Protein AF-A0A954G1H7-F1 (afdb_monomer_lite)

Structure (mmCIF, N/CA/C/O backbone):
data_AF-A0A954G1H7-F1
#
_entry.id   AF-A0A954G1H7-F1
#
loop_
_atom_site.group_PDB
_atom_site.id
_atom_site.type_symbol
_atom_site.label_atom_id
_atom_site.label_alt_id
_atom_site.label_comp_id
_atom_site.label_asym_id
_atom_site.label_entity_id
_atom_site.label_seq_id
_atom_site.pdbx_PDB_ins_code
_atom_site.Cartn_x
_atom_site.Cartn_y
_atom_site.Cartn_z
_atom_site.occupancy
_atom_site.B_iso_or_equiv
_atom_site.auth_seq_id
_atom_site.auth_comp_id
_atom_site.auth_asym_id
_atom_site.auth_atom_id
_atom_site.pdbx_PDB_model_num
ATOM 1 N N . MET A 1 1 ? 29.321 -42.472 20.882 1.00 45.44 1 MET A N 1
ATOM 2 C CA . MET A 1 1 ? 28.639 -41.160 20.787 1.00 45.44 1 MET A CA 1
ATOM 3 C C . MET A 1 1 ? 27.755 -41.195 19.546 1.00 45.44 1 MET A C 1
ATOM 5 O O . MET A 1 1 ? 28.251 -41.516 18.476 1.00 45.44 1 MET A O 1
ATOM 9 N N . ARG A 1 2 ? 26.434 -41.066 19.713 1.00 46.72 2 ARG A N 1
ATOM 10 C CA . ARG A 1 2 ? 25.416 -41.474 18.727 1.00 46.72 2 ARG A CA 1
ATOM 11 C C . ARG A 1 2 ? 25.055 -40.285 17.826 1.00 46.72 2 ARG A C 1
ATOM 13 O O . ARG A 1 2 ? 24.491 -39.313 18.312 1.00 46.72 2 ARG A O 1
ATOM 20 N N . HIS A 1 3 ? 25.387 -40.363 16.536 1.00 57.53 3 HIS A N 1
ATOM 21 C CA . HIS A 1 3 ? 24.901 -39.425 15.519 1.00 57.53 3 HIS A CA 1
ATOM 22 C C . HIS A 1 3 ? 23.402 -39.649 15.283 1.00 57.53 3 HIS A C 1
ATOM 24 O O . HIS A 1 3 ? 22.973 -40.776 15.035 1.00 57.53 3 HIS A O 1
ATOM 30 N N . GLY A 1 4 ? 22.612 -38.576 15.366 1.00 51.19 4 GLY A N 1
ATOM 31 C CA . GLY A 1 4 ? 21.165 -38.601 15.182 1.00 51.19 4 GLY A CA 1
ATOM 32 C C . GLY A 1 4 ? 20.658 -37.362 14.445 1.00 51.19 4 GLY A C 1
ATOM 33 O O . GLY A 1 4 ? 20.778 -36.249 14.941 1.00 51.19 4 GLY A O 1
ATOM 34 N N . THR A 1 5 ? 20.059 -37.628 13.283 1.00 56.62 5 THR A N 1
ATOM 35 C CA . THR A 1 5 ? 19.029 -36.858 12.561 1.00 56.62 5 THR A CA 1
ATOM 36 C C . THR A 1 5 ? 19.407 -35.540 11.877 1.00 56.62 5 THR A C 1
ATOM 38 O O . THR A 1 5 ? 19.490 -34.473 12.477 1.00 56.62 5 THR A O 1
ATOM 41 N N . ALA A 1 6 ? 19.478 -35.635 10.546 1.00 52.81 6 ALA A N 1
ATOM 42 C CA . ALA A 1 6 ? 19.107 -34.586 9.608 1.00 52.81 6 ALA A CA 1
ATOM 43 C C . ALA A 1 6 ? 17.737 -33.967 9.953 1.00 52.81 6 ALA A C 1
ATOM 45 O O . ALA A 1 6 ? 16.858 -34.682 10.432 1.00 52.81 6 ALA A O 1
ATOM 46 N N . ASN A 1 7 ? 17.537 -32.681 9.628 1.00 47.38 7 ASN A N 1
ATOM 47 C CA . ASN A 1 7 ? 16.524 -32.209 8.666 1.00 47.38 7 ASN A CA 1
ATOM 48 C C . ASN A 1 7 ? 16.097 -30.742 8.922 1.00 47.38 7 ASN A C 1
ATOM 50 O O . ASN A 1 7 ? 15.598 -30.390 9.986 1.00 47.38 7 ASN A O 1
ATOM 54 N N . ARG A 1 8 ? 16.217 -29.921 7.869 1.00 52.81 8 ARG A N 1
ATOM 55 C CA . ARG A 1 8 ? 15.351 -28.772 7.538 1.00 52.81 8 ARG A CA 1
ATOM 56 C C . ARG A 1 8 ? 15.115 -27.696 8.614 1.00 52.81 8 ARG A C 1
ATOM 58 O O . ARG A 1 8 ? 14.018 -27.533 9.134 1.00 52.81 8 ARG A O 1
ATOM 65 N N . ARG A 1 9 ? 16.085 -26.791 8.766 1.00 51.62 9 ARG A N 1
ATOM 66 C CA . ARG A 1 9 ? 15.788 -25.355 8.967 1.00 51.62 9 ARG A CA 1
ATOM 67 C C . ARG A 1 9 ? 16.583 -24.511 7.981 1.00 51.62 9 ARG A C 1
ATOM 69 O O . ARG A 1 9 ? 17.342 -23.621 8.343 1.00 51.62 9 ARG A O 1
ATOM 76 N N . GLN A 1 10 ? 16.369 -24.804 6.703 1.00 47.81 10 GLN A N 1
ATOM 77 C CA . GLN A 1 10 ? 16.651 -23.878 5.619 1.00 47.81 10 GLN A CA 1
ATOM 78 C C . GLN A 1 10 ? 15.600 -22.766 5.735 1.00 47.81 10 GLN A C 1
ATOM 80 O O . GLN A 1 10 ? 14.536 -22.817 5.124 1.00 47.81 10 GLN A O 1
ATOM 85 N N . ARG A 1 11 ? 15.848 -21.807 6.641 1.00 52.34 11 ARG A N 1
ATOM 86 C CA . ARG A 1 11 ? 15.132 -20.532 6.637 1.00 52.34 11 ARG A CA 1
ATOM 87 C C . ARG A 1 11 ? 15.344 -19.969 5.247 1.00 52.34 11 ARG A C 1
ATOM 89 O O . ARG A 1 11 ? 16.472 -19.666 4.870 1.00 52.34 11 ARG A O 1
ATOM 96 N N . ASN A 1 12 ? 14.244 -19.908 4.516 1.00 46.88 12 ASN A N 1
ATOM 97 C CA . ASN A 1 12 ? 14.074 -19.289 3.223 1.00 46.88 12 ASN A CA 1
ATOM 98 C C . ASN A 1 12 ? 14.471 -17.803 3.315 1.00 46.88 12 ASN A C 1
ATOM 100 O O . ASN A 1 12 ? 13.634 -16.913 3.385 1.00 46.88 12 ASN A O 1
ATOM 104 N N . ARG A 1 13 ? 15.775 -17.532 3.403 1.00 48.41 13 ARG A N 1
ATOM 105 C CA . ARG A 1 13 ? 16.374 -16.275 2.981 1.00 48.41 13 ARG A CA 1
ATOM 106 C C . ARG A 1 13 ? 16.530 -16.446 1.486 1.00 48.41 13 ARG A C 1
ATOM 108 O O . ARG A 1 13 ? 17.516 -17.025 1.038 1.00 48.41 13 ARG A O 1
ATOM 115 N N . SER A 1 14 ? 15.488 -16.055 0.759 1.00 45.12 14 SER A N 1
ATOM 116 C CA . SER A 1 14 ? 15.481 -15.987 -0.696 1.00 45.12 14 SER A CA 1
ATOM 117 C C . SER A 1 14 ? 16.662 -15.124 -1.142 1.00 45.12 14 SER A C 1
ATOM 119 O O . SER A 1 14 ? 16.592 -13.899 -1.173 1.00 45.12 14 SER A O 1
ATOM 121 N N . ASN A 1 15 ? 17.782 -15.792 -1.393 1.00 47.91 15 ASN A N 1
ATOM 122 C CA . ASN A 1 15 ? 18.967 -15.263 -2.030 1.00 47.91 15 ASN A CA 1
ATOM 123 C C . ASN A 1 15 ? 18.734 -15.321 -3.540 1.00 47.91 15 ASN A C 1
ATOM 125 O O . ASN A 1 15 ? 18.400 -16.381 -4.067 1.00 47.91 15 ASN A O 1
ATOM 129 N N . GLY A 1 16 ? 18.978 -14.208 -4.225 1.00 40.41 16 GLY A N 1
ATOM 130 C CA . GLY A 1 16 ? 19.328 -14.243 -5.639 1.00 40.41 16 GLY A CA 1
ATOM 131 C C . GLY A 1 16 ? 18.521 -13.291 -6.502 1.00 40.41 16 GLY A C 1
ATOM 132 O O . GLY A 1 16 ? 17.426 -13.626 -6.947 1.00 40.41 16 GLY A O 1
ATOM 133 N N . GLY A 1 17 ? 19.115 -12.148 -6.850 1.00 42.84 17 GLY A N 1
ATOM 134 C CA . GLY A 1 17 ? 18.609 -11.444 -8.021 1.00 42.84 17 GLY A CA 1
ATOM 135 C C . GLY A 1 17 ? 19.098 -10.044 -8.334 1.00 42.84 17 GLY A C 1
ATOM 136 O O . GLY A 1 17 ? 18.407 -9.378 -9.093 1.00 42.84 17 GLY A O 1
ATOM 137 N N . SER A 1 18 ? 20.293 -9.630 -7.903 1.00 48.22 18 SER A N 1
ATOM 138 C CA . SER A 1 18 ? 21.013 -8.434 -8.401 1.00 48.22 18 SER A CA 1
ATOM 139 C C . SER A 1 18 ? 21.360 -8.503 -9.919 1.00 48.22 18 SER A C 1
ATOM 141 O O . SER A 1 18 ? 22.312 -7.910 -10.401 1.00 48.22 18 SER A O 1
ATOM 143 N N . ARG A 1 19 ? 20.600 -9.273 -10.712 1.00 44.66 19 ARG A N 1
ATOM 144 C CA . ARG A 1 19 ? 20.757 -9.488 -12.161 1.00 44.66 19 ARG A CA 1
ATOM 145 C C . ARG A 1 19 ? 19.442 -9.341 -12.942 1.00 44.66 19 ARG A C 1
ATOM 147 O O . ARG A 1 19 ? 19.375 -9.745 -14.096 1.00 44.66 19 ARG A O 1
ATOM 154 N N . ARG A 1 20 ? 18.373 -8.816 -12.326 1.00 49.53 20 ARG A N 1
ATOM 155 C CA . ARG A 1 20 ? 17.048 -8.651 -12.966 1.00 49.53 20 ARG A CA 1
ATOM 156 C C . ARG A 1 20 ? 16.615 -7.193 -13.151 1.00 49.53 20 ARG A C 1
ATOM 158 O O . ARG A 1 20 ? 15.504 -6.955 -13.613 1.00 49.53 20 ARG A O 1
ATOM 165 N N . SER A 1 21 ? 17.499 -6.239 -12.853 1.00 53.47 21 SER A N 1
ATOM 166 C CA . SER A 1 21 ? 17.203 -4.800 -12.858 1.00 53.47 21 SER A CA 1
ATOM 167 C C . SER A 1 21 ? 16.673 -4.278 -14.212 1.00 53.47 21 SER A C 1
ATOM 169 O O . SER A 1 21 ? 15.833 -3.393 -14.242 1.00 53.47 21 SER A O 1
ATOM 171 N N . ASN A 1 22 ? 17.037 -4.871 -15.355 1.00 47.72 22 ASN A N 1
ATOM 172 C CA . ASN A 1 22 ? 16.603 -4.332 -16.656 1.00 47.72 22 ASN A CA 1
ATOM 173 C C . ASN A 1 22 ? 15.345 -5.011 -17.252 1.00 47.72 22 ASN A C 1
ATOM 175 O O . ASN A 1 22 ? 14.623 -4.421 -18.048 1.00 47.72 22 ASN A O 1
ATOM 179 N N . GLN A 1 23 ? 15.016 -6.243 -16.843 1.00 51.38 23 GLN A N 1
ATOM 180 C CA . GLN A 1 23 ? 13.871 -6.995 -17.393 1.00 51.38 23 GLN A CA 1
ATOM 181 C C . GLN A 1 23 ? 12.586 -6.884 -16.566 1.00 51.38 23 GLN A C 1
ATOM 183 O O . GLN A 1 23 ? 11.573 -7.468 -16.941 1.00 51.38 23 GLN A O 1
ATOM 188 N N . GLN A 1 24 ? 12.609 -6.175 -15.440 1.00 56.19 24 GLN A N 1
ATOM 189 C CA . GLN A 1 24 ? 11.495 -6.140 -14.489 1.00 56.19 24 GLN A CA 1
ATOM 190 C C . GLN A 1 24 ? 10.562 -4.930 -14.637 1.00 56.19 24 GLN A C 1
ATOM 192 O O . GLN A 1 24 ? 9.434 -4.963 -14.153 1.00 56.19 24 GLN A O 1
ATOM 197 N N . ARG A 1 25 ? 10.951 -3.924 -15.430 1.00 53.94 25 ARG A N 1
ATOM 198 C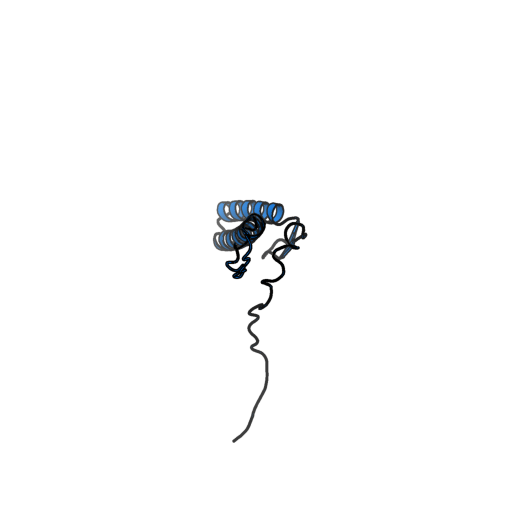 CA . ARG A 1 25 ? 10.150 -2.713 -15.685 1.00 53.94 25 ARG A CA 1
ATOM 199 C C . ARG A 1 25 ? 8.812 -2.978 -16.399 1.00 53.94 25 ARG A C 1
ATOM 201 O O . ARG A 1 25 ? 7.881 -2.194 -16.263 1.00 53.94 25 ARG A O 1
ATOM 208 N N . MET A 1 26 ? 8.711 -4.085 -17.141 1.00 56.75 26 MET A N 1
ATOM 209 C CA . MET A 1 26 ? 7.514 -4.515 -17.888 1.00 56.75 26 MET A CA 1
ATOM 210 C C . MET A 1 26 ? 6.965 -5.866 -17.398 1.00 56.75 26 MET A C 1
ATOM 212 O O . MET A 1 26 ?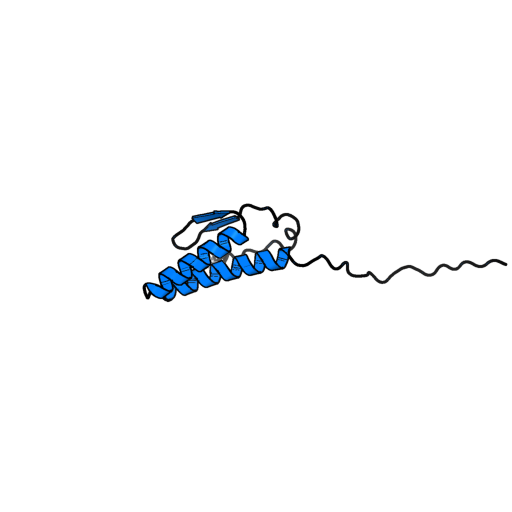 6.150 -6.486 -18.081 1.00 56.75 26 MET A O 1
ATOM 216 N N . GLN A 1 27 ? 7.420 -6.368 -16.243 1.00 66.00 27 GLN A N 1
ATOM 217 C CA . GLN A 1 27 ? 6.901 -7.634 -15.732 1.00 66.00 27 GLN A CA 1
ATOM 218 C C . GLN A 1 27 ? 5.541 -7.450 -15.068 1.00 66.00 27 GLN A C 1
ATOM 220 O O . GLN A 1 27 ? 5.309 -6.526 -14.289 1.00 66.00 27 GLN A O 1
ATOM 225 N N . VAL A 1 28 ? 4.633 -8.368 -15.396 1.00 70.81 28 VAL A N 1
ATOM 226 C CA . VAL A 1 28 ? 3.381 -8.546 -14.669 1.00 70.81 28 VAL A CA 1
ATOM 227 C C . VAL A 1 28 ? 3.733 -9.219 -13.350 1.00 70.81 28 VAL A C 1
ATOM 229 O O . VAL A 1 28 ? 4.131 -10.384 -13.331 1.00 70.81 28 VAL A O 1
ATOM 232 N N . TYR A 1 29 ? 3.600 -8.478 -12.259 1.00 75.56 29 TYR A N 1
ATOM 233 C CA . TYR A 1 29 ? 3.790 -9.002 -10.917 1.00 75.56 29 TYR A CA 1
ATOM 234 C C . TYR A 1 29 ? 2.513 -9.723 -10.479 1.00 75.56 29 TYR A C 1
ATOM 236 O O . TYR A 1 29 ? 1.407 -9.220 -10.684 1.00 75.56 29 TYR A O 1
ATOM 244 N N . ASP A 1 30 ? 2.670 -10.910 -9.893 1.00 75.56 30 ASP A N 1
ATOM 245 C CA . ASP A 1 30 ? 1.615 -11.624 -9.170 1.00 75.56 30 ASP A CA 1
ATOM 246 C C . ASP A 1 30 ? 1.921 -11.461 -7.677 1.00 75.56 30 ASP A C 1
ATOM 248 O O . ASP A 1 30 ? 2.851 -12.065 -7.137 1.00 75.56 30 ASP A O 1
ATOM 252 N N . SER A 1 31 ? 1.228 -10.512 -7.047 1.00 73.25 31 SER A N 1
ATOM 253 C CA . SER A 1 31 ? 1.379 -10.228 -5.628 1.00 73.25 31 SER A CA 1
ATOM 254 C C . SER A 1 31 ? 0.432 -11.097 -4.824 1.00 73.25 31 SER A C 1
ATOM 256 O O . SER A 1 31 ? -0.783 -10.975 -4.971 1.00 73.25 31 SER A O 1
ATOM 258 N N . ASN A 1 32 ? 0.988 -11.939 -3.958 1.00 74.19 32 ASN A N 1
ATOM 259 C CA . ASN A 1 32 ? 0.222 -12.725 -2.999 1.00 74.19 32 ASN A CA 1
ATOM 260 C C . ASN A 1 32 ? 0.166 -11.962 -1.674 1.00 74.19 32 ASN A C 1
ATOM 262 O O . ASN A 1 32 ? 1.045 -12.124 -0.826 1.00 74.19 32 ASN A O 1
ATOM 266 N N . GLY A 1 33 ? -0.829 -11.085 -1.545 1.00 67.75 33 GLY A N 1
ATOM 267 C CA . GLY A 1 33 ? -1.158 -10.440 -0.280 1.00 67.75 33 GLY A CA 1
ATOM 268 C C . GLY A 1 33 ? -1.889 -11.399 0.667 1.00 67.75 33 GLY A C 1
ATOM 269 O O . GLY A 1 33 ? -2.338 -12.460 0.227 1.00 67.75 33 GLY A O 1
ATOM 270 N N . PRO A 1 34 ? -2.026 -11.032 1.955 1.00 63.47 34 PRO A N 1
ATOM 271 C CA . PRO A 1 34 ? -2.646 -11.875 2.980 1.00 63.47 34 PRO A CA 1
ATOM 272 C C . PRO A 1 34 ? -4.082 -12.305 2.641 1.00 63.47 34 PRO A C 1
ATOM 274 O O . PRO A 1 34 ? -4.441 -13.432 2.957 1.00 63.47 34 PRO A O 1
ATOM 277 N N . ASP A 1 35 ? -4.846 -11.471 1.924 1.00 63.31 35 ASP A N 1
ATOM 278 C CA . ASP A 1 35 ? -6.218 -11.786 1.485 1.00 63.31 35 ASP A CA 1
ATOM 279 C C . ASP A 1 35 ? -6.472 -11.589 -0.019 1.00 63.31 35 ASP A C 1
ATOM 281 O O . ASP A 1 35 ? -7.489 -12.040 -0.549 1.00 63.31 35 ASP A O 1
ATOM 285 N N . VAL A 1 36 ? -5.575 -10.914 -0.746 1.00 71.06 36 VAL A N 1
ATOM 286 C CA . VAL A 1 36 ? -5.838 -10.505 -2.134 1.00 71.06 36 VAL A CA 1
ATOM 287 C C . VAL A 1 36 ? -4.652 -10.828 -3.027 1.00 71.06 36 VAL A C 1
ATOM 289 O O . VAL A 1 36 ? -3.534 -10.357 -2.812 1.00 71.06 36 VAL A O 1
ATOM 292 N N . ARG A 1 37 ? -4.921 -11.592 -4.091 1.00 81.44 37 ARG A N 1
ATOM 293 C CA . ARG A 1 37 ? -3.966 -11.799 -5.177 1.00 81.44 37 ARG A CA 1
ATOM 294 C C . ARG A 1 37 ? -4.105 -10.684 -6.203 1.00 81.44 37 ARG A C 1
ATOM 296 O O . ARG A 1 37 ? -5.087 -10.625 -6.946 1.00 81.44 37 ARG A O 1
ATOM 303 N N 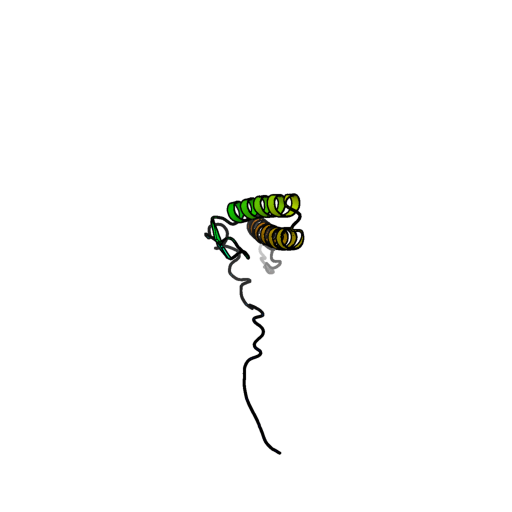. ILE A 1 38 ? -3.124 -9.790 -6.247 1.00 81.25 38 ILE A N 1
ATOM 304 C CA . ILE A 1 38 ? -3.120 -8.646 -7.157 1.00 81.25 38 ILE A CA 1
ATOM 305 C C . ILE A 1 38 ? -2.163 -8.938 -8.308 1.00 81.25 38 ILE A C 1
ATOM 307 O O . ILE A 1 38 ? -0.953 -9.027 -8.116 1.00 81.25 38 ILE A O 1
ATOM 311 N N . ARG A 1 39 ? -2.713 -9.054 -9.520 1.00 84.75 39 ARG A N 1
ATOM 312 C CA . ARG A 1 39 ? -1.943 -9.203 -10.758 1.00 84.75 39 ARG A CA 1
ATOM 313 C C . ARG A 1 39 ? -1.945 -7.890 -11.539 1.00 84.75 39 ARG A C 1
ATOM 315 O O . ARG A 1 39 ? -3.017 -7.326 -11.765 1.00 84.75 39 ARG A O 1
ATOM 322 N N . GLY A 1 40 ? -0.774 -7.409 -11.950 1.00 84.81 40 GLY A N 1
ATOM 323 C CA . GLY A 1 40 ? -0.653 -6.162 -12.711 1.00 84.81 40 GLY A CA 1
ATOM 324 C C . GLY A 1 40 ? 0.777 -5.640 -12.804 1.00 84.81 40 GLY A C 1
ATOM 325 O O . GLY A 1 40 ? 1.728 -6.324 -12.425 1.00 84.81 40 GLY A O 1
ATOM 326 N N . THR A 1 41 ? 0.934 -4.422 -13.318 1.00 87.44 41 THR A N 1
ATOM 327 C CA . THR A 1 41 ? 2.222 -3.716 -13.249 1.00 87.44 41 THR A CA 1
ATOM 328 C C . THR A 1 41 ? 2.533 -3.332 -11.801 1.00 87.44 41 THR A C 1
ATOM 330 O O . THR A 1 41 ? 1.621 -3.207 -10.981 1.00 87.44 41 THR A O 1
ATOM 333 N N . ALA A 1 42 ? 3.809 -3.109 -11.472 1.00 84.81 42 ALA A N 1
ATOM 334 C CA . ALA A 1 42 ? 4.205 -2.718 -10.115 1.00 84.81 42 ALA A CA 1
ATOM 335 C C . ALA A 1 42 ? 3.433 -1.484 -9.607 1.00 84.81 42 ALA A C 1
ATOM 337 O O . ALA A 1 42 ? 2.999 -1.466 -8.459 1.00 84.81 42 ALA A O 1
ATOM 338 N N . HIS A 1 43 ? 3.175 -0.504 -10.482 1.00 86.88 43 HIS A N 1
ATOM 339 C CA . HIS A 1 43 ? 2.374 0.683 -10.166 1.00 86.88 43 HIS A CA 1
ATOM 340 C C . HIS A 1 43 ? 0.935 0.336 -9.777 1.00 86.88 43 HIS A C 1
ATOM 342 O O . HIS A 1 43 ? 0.467 0.718 -8.709 1.00 86.88 43 HIS A O 1
ATOM 348 N N . GLN A 1 44 ? 0.255 -0.459 -10.607 1.00 89.88 44 GLN A N 1
ATOM 349 C CA . GLN A 1 44 ? -1.125 -0.879 -10.347 1.00 89.88 44 GLN A CA 1
ATOM 350 C C . GLN A 1 44 ? -1.241 -1.688 -9.054 1.00 89.88 44 GLN A C 1
ATOM 352 O O . GLN A 1 44 ? -2.244 -1.609 -8.345 1.00 89.88 44 GLN A O 1
ATOM 357 N N . VAL A 1 45 ? -0.225 -2.501 -8.759 1.00 89.69 45 VAL A N 1
ATOM 358 C CA . VAL A 1 45 ? -0.180 -3.302 -7.538 1.00 89.69 45 VAL A CA 1
ATOM 359 C C . VAL A 1 45 ? -0.002 -2.396 -6.315 1.00 89.69 45 VAL A C 1
ATOM 361 O O . VAL A 1 45 ? -0.737 -2.556 -5.342 1.00 89.69 45 VAL A O 1
ATOM 364 N N . ALA A 1 46 ? 0.899 -1.410 -6.379 1.00 90.06 46 ALA A N 1
ATOM 365 C CA . ALA A 1 46 ? 1.113 -0.438 -5.306 1.00 90.06 46 ALA A CA 1
ATOM 366 C C . ALA A 1 46 ? -0.156 0.372 -4.983 1.00 90.06 46 ALA A C 1
ATOM 368 O O . ALA A 1 46 ? -0.547 0.470 -3.820 1.00 90.06 46 ALA A O 1
ATOM 369 N N . GLU A 1 47 ? -0.841 0.899 -6.002 1.00 91.69 47 GLU A N 1
ATOM 370 C CA . GLU A 1 47 ? -2.074 1.679 -5.823 1.00 91.69 47 GLU A CA 1
ATOM 371 C C . GLU A 1 47 ? -3.190 0.863 -5.164 1.00 91.69 47 GLU A C 1
ATOM 373 O O . GLU A 1 47 ? -3.877 1.352 -4.264 1.00 91.69 47 GLU A O 1
ATOM 378 N N . LYS A 1 48 ? -3.346 -0.405 -5.565 1.00 92.56 48 LYS A N 1
ATOM 379 C CA . LYS A 1 48 ? -4.328 -1.308 -4.954 1.00 92.56 48 LYS A CA 1
ATOM 380 C C . LYS A 1 48 ? -4.018 -1.576 -3.484 1.00 92.56 48 LYS A C 1
ATOM 382 O O . LYS A 1 48 ? -4.934 -1.528 -2.667 1.00 92.56 48 LYS A O 1
ATOM 387 N N . TYR A 1 49 ? -2.754 -1.812 -3.128 1.00 93.50 49 TYR A N 1
ATOM 388 C CA . TYR A 1 49 ? -2.381 -1.992 -1.723 1.00 93.50 49 TYR A CA 1
ATOM 389 C C . TYR A 1 49 ? -2.592 -0.732 -0.887 1.00 93.50 49 TYR A C 1
ATOM 391 O O . TYR A 1 49 ? -3.058 -0.840 0.242 1.00 93.50 49 TYR A O 1
ATOM 399 N N . LEU A 1 50 ? -2.337 0.460 -1.434 1.00 94.00 50 LEU A N 1
ATOM 400 C CA . LEU A 1 50 ? -2.646 1.718 -0.745 1.00 94.00 50 LEU A CA 1
ATOM 401 C C . LEU A 1 50 ? -4.148 1.887 -0.490 1.00 94.00 50 LEU A C 1
ATOM 403 O O . LEU A 1 50 ? -4.534 2.361 0.577 1.00 94.00 50 LEU A O 1
ATOM 407 N N . ALA A 1 51 ? -4.997 1.504 -1.446 1.00 94.25 51 ALA A N 1
ATOM 408 C CA . ALA A 1 51 ? -6.446 1.537 -1.263 1.00 94.25 51 ALA A CA 1
ATOM 409 C C . ALA A 1 51 ? -6.902 0.555 -0.169 1.00 94.25 51 ALA A C 1
ATOM 411 O O . ALA A 1 51 ? -7.625 0.958 0.739 1.00 94.25 51 ALA A O 1
ATOM 412 N N . LEU A 1 52 ? -6.415 -0.693 -0.205 1.00 93.25 52 LEU A N 1
ATOM 413 C CA . LEU A 1 52 ? -6.716 -1.711 0.812 1.00 93.25 52 LEU A CA 1
ATOM 414 C C . LEU A 1 52 ? -6.215 -1.310 2.206 1.00 93.25 52 LEU A C 1
ATOM 416 O O . LEU A 1 52 ? -6.912 -1.518 3.194 1.00 93.25 52 LEU A O 1
ATOM 420 N N . ALA A 1 53 ? -5.036 -0.690 2.296 1.00 93.25 53 ALA A N 1
ATOM 421 C CA . ALA A 1 53 ? -4.485 -0.207 3.559 1.00 93.25 53 ALA A CA 1
ATOM 422 C C . ALA A 1 53 ? -5.362 0.881 4.190 1.00 93.25 53 ALA A C 1
ATOM 424 O O . ALA A 1 53 ? -5.606 0.856 5.396 1.00 93.25 53 ALA A O 1
ATOM 425 N N . LYS A 1 54 ? -5.857 1.825 3.379 1.00 94.88 54 LYS A N 1
ATOM 426 C CA . LYS A 1 54 ? -6.770 2.882 3.837 1.00 94.88 54 LYS A CA 1
ATOM 427 C C . LYS A 1 54 ? -8.099 2.308 4.312 1.00 94.88 54 LYS A C 1
ATOM 429 O O . LYS A 1 54 ? -8.571 2.711 5.368 1.00 94.88 54 LYS A O 1
ATOM 434 N N . ASP A 1 55 ? -8.655 1.357 3.567 1.00 94.62 55 ASP A N 1
ATOM 435 C CA . ASP A 1 55 ? -9.912 0.698 3.924 1.00 94.62 55 ASP A CA 1
ATOM 436 C C . ASP A 1 55 ? -9.783 -0.083 5.243 1.00 94.62 55 ASP A C 1
ATOM 438 O O . ASP A 1 55 ? -10.544 0.150 6.181 1.00 94.62 55 ASP A O 1
ATOM 442 N N . ALA A 1 56 ? -8.732 -0.900 5.387 1.00 93.25 56 ALA A N 1
ATOM 443 C CA . ALA A 1 56 ? -8.438 -1.628 6.625 1.00 93.25 56 ALA A CA 1
ATOM 444 C C . ALA A 1 56 ? -8.189 -0.686 7.817 1.00 93.25 56 ALA A C 1
ATOM 446 O O . ALA A 1 56 ? -8.672 -0.932 8.925 1.00 93.25 56 ALA A O 1
ATOM 447 N N . TYR A 1 57 ? -7.483 0.427 7.592 1.00 95.00 57 TYR A N 1
ATOM 448 C CA . TYR A 1 57 ? -7.246 1.436 8.623 1.00 95.00 57 TYR A CA 1
ATOM 449 C C . TYR A 1 57 ? -8.552 2.101 9.079 1.00 95.00 57 TYR A C 1
ATOM 451 O O . TYR A 1 57 ? -8.783 2.238 10.281 1.00 95.00 57 TYR A O 1
ATOM 459 N N . SER A 1 58 ? -9.425 2.473 8.137 1.00 94.75 58 SER A N 1
ATOM 460 C CA . SER A 1 58 ? -10.750 3.039 8.418 1.00 94.75 58 SER A CA 1
ATOM 461 C C . SER A 1 58 ? -11.703 2.035 9.075 1.00 94.75 58 SER A C 1
ATOM 463 O O . SER A 1 58 ? -12.523 2.440 9.897 1.00 94.75 58 SER A O 1
ATOM 465 N N . ALA A 1 59 ? -11.563 0.741 8.782 1.00 94.44 59 ALA A N 1
ATOM 466 C CA . ALA A 1 59 ? -12.288 -0.343 9.446 1.00 94.44 59 ALA A CA 1
ATOM 467 C C . ALA A 1 59 ? -11.781 -0.638 10.875 1.00 94.44 59 ALA A C 1
ATOM 469 O O . ALA A 1 59 ? -12.420 -1.382 11.618 1.00 94.44 59 ALA A O 1
ATOM 470 N N . GLY A 1 60 ? -10.647 -0.052 11.279 1.00 93.56 60 GLY A N 1
ATOM 471 C CA . GLY A 1 60 ? -10.041 -0.244 12.598 1.00 93.56 60 GLY A CA 1
ATOM 472 C C . GLY A 1 60 ? -9.083 -1.436 12.696 1.00 93.56 60 GLY A C 1
ATOM 473 O O . GLY A 1 60 ? -8.511 -1.661 13.766 1.00 93.56 60 GLY A O 1
ATOM 474 N N . ASP A 1 61 ? -8.842 -2.162 11.601 1.00 93.25 61 ASP A N 1
ATOM 475 C CA . ASP A 1 61 ? -7.883 -3.268 11.551 1.00 93.25 61 ASP A CA 1
ATOM 476 C C . ASP A 1 61 ? -6.470 -2.755 11.239 1.00 93.25 61 ASP A C 1
ATOM 478 O O . ASP A 1 61 ? -5.979 -2.751 10.106 1.00 93.25 61 ASP A O 1
ATOM 482 N N . ARG A 1 62 ? -5.797 -2.286 12.293 1.00 91.75 62 ARG A N 1
ATOM 483 C CA . ARG A 1 62 ? -4.449 -1.712 12.192 1.00 91.75 62 ARG A CA 1
ATOM 484 C C . ARG A 1 62 ? -3.385 -2.733 11.789 1.00 91.75 62 ARG A C 1
ATOM 486 O O . ARG A 1 62 ? -2.396 -2.342 11.178 1.00 91.75 62 ARG A O 1
ATOM 493 N N . ILE A 1 63 ? -3.565 -4.011 12.133 1.00 92.94 63 ILE A N 1
ATOM 494 C CA . ILE A 1 63 ? -2.590 -5.062 11.806 1.00 92.94 63 ILE A CA 1
ATOM 495 C C . ILE A 1 63 ? -2.638 -5.339 10.304 1.00 92.94 63 ILE A C 1
ATOM 497 O O . ILE A 1 63 ? -1.593 -5.367 9.651 1.00 92.94 63 ILE A O 1
ATOM 501 N N . MET A 1 64 ? -3.844 -5.468 9.743 1.00 89.44 64 MET A N 1
ATOM 502 C CA . MET A 1 64 ? -4.012 -5.612 8.298 1.00 89.44 64 MET A CA 1
ATOM 503 C C . MET A 1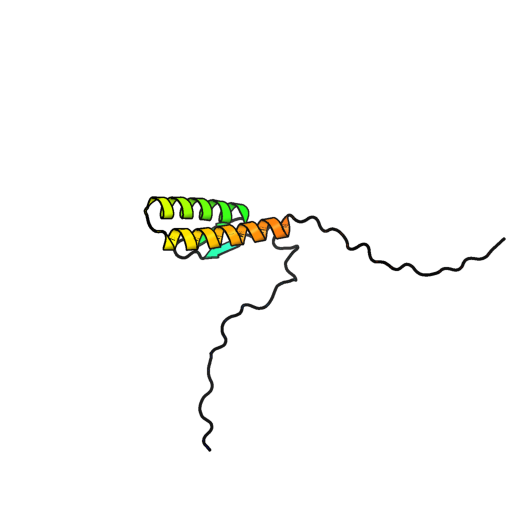 64 ? -3.548 -4.369 7.542 1.00 89.44 64 MET A C 1
ATOM 505 O O . MET A 1 64 ? -2.834 -4.498 6.547 1.00 89.44 64 MET A O 1
ATOM 509 N N . ALA A 1 65 ? -3.876 -3.169 8.031 1.00 92.44 65 ALA A N 1
ATOM 510 C CA . ALA A 1 65 ? -3.414 -1.926 7.418 1.00 92.44 65 ALA A CA 1
ATOM 511 C C . ALA A 1 65 ? -1.880 -1.878 7.304 1.00 92.44 65 ALA A C 1
ATOM 513 O O . ALA A 1 65 ? -1.356 -1.595 6.228 1.00 92.44 65 ALA A O 1
ATOM 514 N N . GLU A 1 66 ? -1.157 -2.223 8.374 1.00 92.56 66 GLU A N 1
ATOM 515 C CA . GLU A 1 66 ? 0.311 -2.263 8.380 1.00 92.56 66 GLU A CA 1
ATOM 516 C C . GLU A 1 66 ? 0.862 -3.287 7.380 1.00 92.56 66 GLU A C 1
ATOM 518 O O . GLU A 1 66 ? 1.796 -2.994 6.630 1.00 92.56 66 GLU A O 1
ATOM 523 N N . SER A 1 67 ? 0.247 -4.473 7.311 1.00 91.69 67 SER A N 1
ATOM 524 C CA . SER A 1 67 ? 0.613 -5.486 6.318 1.00 91.69 67 SER A CA 1
ATOM 525 C C . SER A 1 67 ? 0.464 -4.940 4.895 1.00 91.69 67 SER A C 1
ATOM 527 O O . SER A 1 67 ? 1.367 -5.101 4.073 1.00 91.69 67 SER A O 1
ATOM 529 N N . TYR A 1 68 ? -0.643 -4.257 4.594 1.00 93.00 68 TYR A N 1
ATOM 530 C CA . TYR A 1 68 ? -0.871 -3.656 3.280 1.00 93.00 68 TYR A CA 1
ATOM 531 C C . TYR A 1 68 ? 0.090 -2.503 2.975 1.00 93.00 68 TYR A C 1
ATOM 533 O O . TYR A 1 68 ? 0.580 -2.416 1.846 1.00 93.00 68 TYR A O 1
ATOM 541 N N . TYR A 1 69 ? 0.431 -1.665 3.958 1.00 93.69 69 TYR A N 1
ATOM 542 C CA . TYR A 1 69 ? 1.431 -0.610 3.777 1.00 93.69 69 TYR A CA 1
ATOM 543 C C . TYR A 1 69 ? 2.812 -1.174 3.449 1.00 93.69 69 TYR A C 1
ATOM 545 O O . TYR A 1 69 ? 3.471 -0.668 2.543 1.00 93.69 69 TYR A O 1
ATOM 553 N N . GLN A 1 70 ? 3.229 -2.264 4.098 1.00 92.50 70 GLN A N 1
ATOM 554 C CA . GLN A 1 70 ? 4.491 -2.930 3.764 1.00 92.50 70 GLN A CA 1
ATOM 555 C C . GLN A 1 70 ? 4.506 -3.448 2.320 1.00 92.50 70 GLN A C 1
ATOM 557 O O . GLN A 1 70 ? 5.519 -3.323 1.627 1.00 92.50 70 GLN A O 1
ATOM 562 N N . HIS A 1 71 ? 3.383 -3.993 1.840 1.00 90.56 71 HIS A N 1
ATOM 563 C CA . HIS A 1 71 ? 3.261 -4.414 0.445 1.00 90.56 71 HIS A CA 1
ATOM 564 C C . HIS A 1 71 ? 3.323 -3.226 -0.520 1.00 90.56 71 HIS A C 1
ATOM 566 O O . HIS A 1 71 ? 4.082 -3.282 -1.487 1.00 90.56 71 HIS A O 1
ATOM 572 N N . ALA A 1 72 ? 2.586 -2.145 -0.254 1.00 91.38 72 ALA A N 1
ATOM 573 C CA . ALA A 1 72 ? 2.643 -0.930 -1.065 1.00 91.38 72 ALA A CA 1
ATOM 574 C C . ALA A 1 72 ? 4.077 -0.379 -1.151 1.00 91.38 72 ALA A C 1
ATOM 576 O O . ALA A 1 72 ? 4.597 -0.178 -2.248 1.00 91.38 72 ALA A O 1
ATOM 577 N N . GLU A 1 73 ? 4.744 -0.235 -0.004 1.00 92.75 73 GLU A N 1
ATOM 578 C CA . GLU A 1 73 ? 6.140 0.198 0.112 1.00 92.75 73 GLU A CA 1
ATOM 579 C C . GLU A 1 73 ? 7.092 -0.665 -0.723 1.00 92.75 73 GLU A C 1
ATOM 581 O O . GLU A 1 73 ? 7.972 -0.147 -1.414 1.00 92.75 73 GLU A O 1
ATOM 586 N N . HIS A 1 74 ? 6.913 -1.988 -0.701 1.00 90.00 74 HIS A N 1
ATOM 587 C CA . HIS A 1 74 ? 7.738 -2.902 -1.486 1.00 90.00 74 HIS A CA 1
ATOM 588 C C . HIS A 1 74 ? 7.635 -2.625 -2.993 1.00 90.00 74 HIS A C 1
ATOM 590 O O . HIS A 1 74 ? 8.661 -2.525 -3.670 1.00 90.00 74 HIS A O 1
ATOM 596 N N . TYR A 1 75 ? 6.417 -2.453 -3.513 1.00 88.38 75 TYR A N 1
ATOM 597 C CA . TYR A 1 75 ? 6.212 -2.159 -4.933 1.00 88.38 75 TYR A CA 1
ATOM 598 C C . TYR A 1 75 ? 6.661 -0.749 -5.314 1.00 88.38 75 TYR A C 1
ATOM 600 O O . TYR A 1 75 ? 7.186 -0.567 -6.409 1.00 88.38 75 TYR A O 1
ATOM 608 N N . ILE A 1 76 ? 6.539 0.229 -4.415 1.00 89.56 76 ILE A N 1
ATOM 609 C CA . ILE A 1 76 ? 7.062 1.586 -4.631 1.00 89.56 76 ILE A CA 1
ATOM 610 C C . ILE A 1 76 ? 8.589 1.566 -4.765 1.00 89.56 76 ILE A C 1
ATOM 612 O O . ILE A 1 76 ? 9.128 2.165 -5.694 1.00 89.56 76 ILE A O 1
ATOM 616 N N . ARG A 1 77 ? 9.302 0.828 -3.902 1.00 86.31 77 ARG A N 1
ATOM 617 C CA . ARG A 1 77 ? 10.768 0.685 -4.010 1.00 86.31 77 ARG A CA 1
ATOM 618 C C . ARG A 1 77 ? 11.190 0.031 -5.317 1.00 86.31 77 ARG A C 1
ATOM 620 O O . ARG A 1 77 ? 12.118 0.515 -5.948 1.00 86.31 77 ARG A O 1
ATOM 627 N N . ILE A 1 78 ? 10.471 -1.010 -5.736 1.00 84.44 78 ILE A N 1
ATOM 628 C CA . ILE A 1 78 ? 10.625 -1.653 -7.048 1.00 84.44 78 ILE A CA 1
ATOM 629 C C . ILE A 1 78 ? 10.485 -0.599 -8.154 1.00 84.44 78 ILE A C 1
ATOM 631 O O . ILE A 1 78 ? 11.409 -0.420 -8.936 1.00 84.44 78 ILE A O 1
ATOM 635 N N . ILE A 1 79 ? 9.381 0.156 -8.194 1.00 84.75 79 ILE A N 1
ATOM 636 C CA . ILE A 1 79 ? 9.152 1.200 -9.211 1.00 84.75 79 ILE A CA 1
ATOM 637 C C . ILE A 1 79 ? 10.306 2.209 -9.250 1.00 84.75 79 ILE A C 1
ATOM 639 O O . ILE A 1 79 ? 10.782 2.533 -10.337 1.00 84.75 79 ILE A O 1
ATOM 643 N N . ASN A 1 80 ? 10.774 2.663 -8.085 1.00 83.19 80 ASN A N 1
ATOM 644 C CA . ASN A 1 80 ? 11.869 3.625 -7.975 1.00 83.19 80 ASN A CA 1
ATOM 645 C C . ASN A 1 80 ? 13.210 3.037 -8.445 1.00 83.19 80 ASN A C 1
ATOM 647 O O . ASN A 1 80 ? 13.924 3.700 -9.190 1.00 83.19 80 ASN A O 1
ATOM 651 N N . GLU A 1 81 ? 13.518 1.782 -8.104 1.00 77.81 81 GLU A N 1
ATOM 652 C CA . GLU A 1 81 ? 14.723 1.076 -8.570 1.00 77.81 81 GLU A CA 1
ATOM 653 C C . GLU A 1 81 ? 14.749 0.930 -10.102 1.00 77.81 81 GLU A C 1
ATOM 655 O O . GLU A 1 81 ? 15.810 1.008 -10.715 1.00 77.81 81 GLU A O 1
ATOM 660 N N . PHE A 1 82 ? 13.585 0.793 -10.747 1.00 69.19 82 PHE A N 1
ATOM 661 C CA . PHE A 1 82 ? 13.474 0.797 -12.213 1.00 69.19 82 PHE A CA 1
ATOM 662 C C . PHE A 1 82 ? 13.342 2.195 -12.829 1.00 69.19 82 PHE A C 1
ATOM 664 O O . PHE A 1 82 ? 13.364 2.329 -14.059 1.00 69.19 82 PHE A O 1
ATOM 671 N N . SER A 1 83 ? 13.123 3.231 -12.019 1.00 66.56 83 SER A N 1
ATOM 672 C CA . SER A 1 83 ? 13.026 4.617 -12.478 1.00 66.56 83 SER A CA 1
ATOM 673 C C . SER A 1 83 ? 14.362 5.354 -12.424 1.00 66.56 83 SER A C 1
A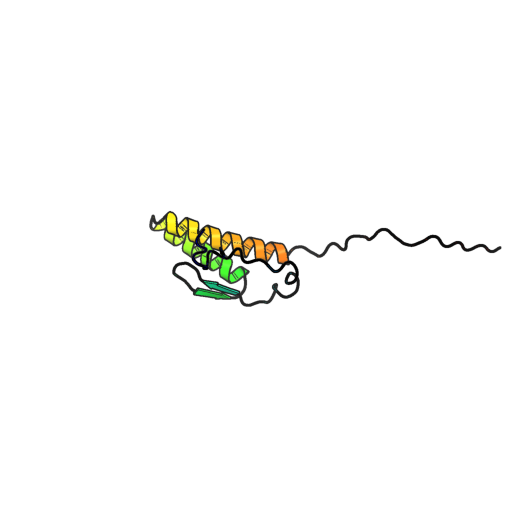TOM 675 O O . SER A 1 83 ? 14.470 6.396 -13.068 1.00 66.56 83 SER A O 1
ATOM 677 N N . GLU A 1 84 ? 15.359 4.827 -11.709 1.00 57.97 84 GLU A N 1
ATOM 678 C CA . GLU A 1 84 ? 16.722 5.359 -11.722 1.00 57.97 84 GLU A CA 1
ATOM 679 C C . GLU A 1 84 ? 17.306 5.284 -13.147 1.00 57.97 84 GLU A C 1
ATOM 681 O O . GLU A 1 84 ? 17.413 4.193 -13.724 1.00 57.97 84 GLU A O 1
ATOM 686 N N . PRO A 1 85 ? 17.666 6.426 -13.761 1.00 51.31 85 PRO A N 1
ATOM 687 C CA . PRO A 1 85 ? 18.415 6.417 -15.001 1.00 51.31 85 PRO A CA 1
ATOM 688 C C . PRO A 1 85 ? 19.797 5.832 -14.712 1.00 51.31 85 PRO A C 1
ATOM 690 O O . PRO A 1 85 ? 20.509 6.290 -13.824 1.00 51.31 85 PRO A O 1
ATOM 693 N N . PHE A 1 86 ? 20.186 4.821 -15.486 1.00 48.19 86 PHE A N 1
ATOM 694 C CA . PHE A 1 86 ? 21.556 4.326 -15.546 1.00 48.19 86 PHE A CA 1
ATOM 695 C C . PHE A 1 86 ? 22.512 5.515 -15.728 1.00 48.19 86 PHE A C 1
ATOM 697 O O . PHE A 1 86 ? 22.629 6.059 -16.825 1.00 48.19 86 PHE A O 1
ATOM 704 N N . VAL A 1 87 ? 23.168 5.941 -14.649 1.00 52.91 87 VAL A N 1
ATOM 705 C CA . VAL A 1 87 ? 24.353 6.790 -14.724 1.00 52.91 87 VAL A CA 1
ATOM 706 C C . VAL A 1 87 ? 25.512 5.848 -15.047 1.00 52.91 87 VAL A C 1
ATOM 708 O O . VAL A 1 87 ? 25.906 5.072 -14.175 1.00 52.91 87 VAL A O 1
ATOM 711 N N . PRO A 1 88 ? 26.033 5.809 -16.292 1.00 48.84 88 PRO A N 1
ATOM 712 C CA . PRO A 1 88 ? 27.223 5.021 -16.559 1.00 48.84 88 PRO A CA 1
ATOM 713 C C . PRO A 1 88 ? 28.334 5.547 -15.655 1.00 48.84 88 PRO A C 1
ATOM 715 O O . PRO A 1 88 ? 28.706 6.722 -15.738 1.00 48.84 88 PRO A O 1
ATOM 718 N N . SER A 1 89 ? 28.849 4.678 -14.786 1.00 49.22 89 SER A N 1
ATOM 719 C CA . SER A 1 89 ? 30.133 4.884 -14.133 1.00 49.22 89 SER A CA 1
ATOM 720 C C . SER A 1 89 ? 31.129 5.256 -15.223 1.00 49.22 89 SER A C 1
ATOM 722 O O . SER A 1 89 ? 31.391 4.480 -16.138 1.00 49.22 89 SER A O 1
ATOM 724 N N . ARG A 1 90 ? 31.603 6.497 -15.172 1.00 54.16 90 ARG A N 1
ATOM 725 C CA . ARG A 1 90 ? 32.611 7.032 -16.077 1.00 54.16 90 ARG A CA 1
ATOM 726 C C . ARG A 1 90 ? 33.923 6.352 -15.689 1.00 54.16 90 ARG A C 1
ATOM 728 O O . ARG A 1 90 ? 34.631 6.835 -14.810 1.00 54.16 90 ARG A O 1
ATOM 735 N N . ASP A 1 91 ? 34.143 5.167 -16.255 1.00 48.00 91 ASP A N 1
ATOM 736 C CA . ASP A 1 91 ? 35.338 4.360 -16.049 1.00 48.00 91 ASP A CA 1
ATOM 737 C C . ASP A 1 91 ? 36.574 5.184 -16.416 1.00 48.00 91 ASP A C 1
ATOM 739 O O . ASP A 1 91 ? 36.720 5.700 -17.526 1.00 48.00 91 ASP A O 1
ATOM 743 N N . GLN A 1 92 ? 37.440 5.342 -15.422 1.00 50.25 92 GLN A N 1
ATOM 744 C CA . GLN A 1 92 ? 38.780 5.880 -15.556 1.00 50.25 92 GLN A CA 1
ATOM 745 C C . GLN A 1 92 ? 39.667 4.780 -16.152 1.00 50.25 92 GLN A C 1
ATOM 747 O O . GLN A 1 92 ? 40.000 3.847 -15.428 1.00 50.25 92 GLN A O 1
ATOM 752 N N . ASN A 1 93 ? 40.012 4.857 -17.446 1.00 51.09 93 ASN A N 1
ATOM 753 C CA . ASN A 1 93 ? 41.285 4.384 -18.031 1.00 51.09 93 ASN A CA 1
ATOM 754 C C . ASN A 1 93 ? 41.249 4.380 -19.576 1.00 51.09 93 ASN A C 1
ATOM 756 O O . ASN A 1 93 ? 40.817 3.408 -20.185 1.00 51.09 93 ASN A O 1
ATOM 760 N N . GLU A 1 94 ? 41.821 5.408 -20.199 1.00 48.66 94 GLU A N 1
ATOM 761 C CA . GLU A 1 94 ? 42.634 5.261 -21.419 1.00 48.66 94 GLU A CA 1
ATOM 762 C C . GLU A 1 94 ? 43.962 5.952 -21.094 1.00 48.66 94 GLU A C 1
ATOM 764 O O . GLU A 1 94 ? 43.999 7.143 -20.800 1.00 48.66 94 GLU A O 1
ATOM 769 N N . ILE A 1 95 ? 44.971 5.180 -20.696 1.00 50.53 95 ILE A N 1
ATOM 770 C CA . ILE A 1 95 ? 46.003 4.611 -21.573 1.00 50.53 95 ILE A CA 1
ATOM 771 C C . ILE A 1 95 ? 46.793 5.711 -22.287 1.00 50.53 95 ILE A C 1
ATOM 773 O O . ILE A 1 95 ? 46.330 6.421 -23.169 1.00 50.53 95 ILE A O 1
ATOM 777 N N . VAL A 1 96 ? 48.029 5.796 -21.813 1.00 56.12 96 VAL A N 1
ATOM 778 C CA . VAL A 1 96 ? 49.181 6.495 -22.351 1.00 56.12 96 VAL A CA 1
ATOM 779 C C . VAL A 1 96 ? 49.446 6.028 -23.784 1.00 56.12 96 VAL A C 1
ATOM 781 O O . VAL A 1 96 ? 49.876 4.899 -23.974 1.00 56.12 96 VAL A O 1
ATOM 784 N N . ASP A 1 97 ? 49.273 6.919 -24.753 1.00 45.38 97 ASP A N 1
ATOM 785 C CA . ASP A 1 97 ? 50.004 6.912 -26.023 1.00 45.38 97 ASP A CA 1
ATOM 786 C C . ASP A 1 97 ? 50.383 8.386 -26.278 1.00 45.38 97 ASP A C 1
ATOM 788 O O . ASP A 1 97 ? 49.527 9.250 -26.418 1.00 45.38 97 ASP A O 1
ATOM 792 N N . GLY A 1 98 ? 51.641 8.817 -26.202 1.00 55.09 98 GLY A N 1
ATOM 793 C CA . GLY A 1 98 ? 52.797 8.118 -26.739 1.00 55.09 98 GLY A CA 1
ATOM 794 C C . GLY A 1 98 ? 52.873 8.277 -28.257 1.00 55.09 98 GLY A C 1
ATOM 795 O O . GLY A 1 98 ? 53.221 7.320 -28.929 1.00 55.09 98 GLY A O 1
ATOM 796 N N . ASN A 1 99 ? 52.551 9.455 -28.809 1.00 48.94 99 ASN A N 1
ATOM 797 C CA . ASN A 1 99 ? 52.807 9.737 -30.222 1.00 48.94 99 ASN A CA 1
ATOM 798 C C . ASN A 1 99 ? 53.657 11.000 -30.400 1.00 48.94 99 ASN A C 1
ATOM 800 O O . ASN A 1 99 ? 53.169 12.128 -30.441 1.00 48.94 99 ASN A O 1
ATOM 804 N N . SER A 1 100 ? 54.966 10.754 -30.481 1.00 54.91 100 SER A N 1
ATOM 805 C CA . SER A 1 100 ? 55.908 11.539 -31.273 1.00 54.91 100 SER A CA 1
ATOM 806 C C . SER A 1 100 ? 55.348 11.783 -32.677 1.00 54.91 100 SER A C 1
ATOM 808 O O . SER A 1 100 ? 54.807 10.852 -3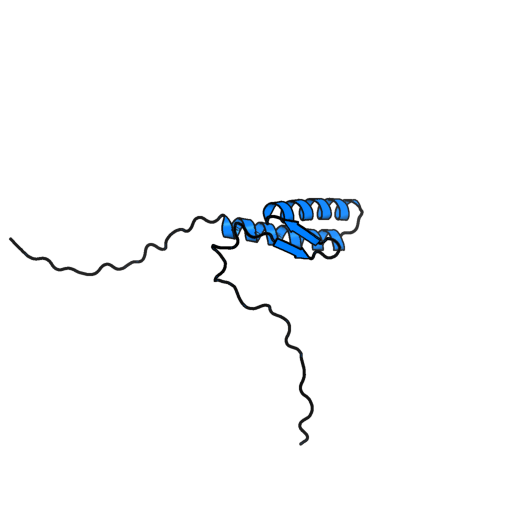3.270 1.00 54.91 100 SER A O 1
ATOM 810 N N . SER A 1 101 ? 55.566 12.966 -33.252 1.00 60.22 101 SER A N 1
ATOM 811 C CA . SER A 1 101 ? 56.365 13.173 -34.479 1.00 60.22 101 SER A CA 1
ATOM 812 C C . SER A 1 101 ? 56.110 14.570 -35.060 1.00 60.22 101 SER A C 1
ATOM 814 O O . SER A 1 101 ? 54.959 14.933 -35.281 1.00 60.22 101 SER A O 1
ATOM 816 N N . GLU A 1 102 ? 57.230 15.257 -35.318 1.00 50.56 102 GLU A N 1
ATOM 817 C CA . GLU A 1 102 ? 57.465 16.507 -36.078 1.00 50.56 102 GLU A CA 1
ATOM 818 C C . GLU A 1 102 ? 56.954 17.851 -35.537 1.00 50.56 102 GLU A C 1
ATOM 820 O O . GLU A 1 102 ? 55.754 18.178 -35.644 1.00 50.56 102 GLU A O 1
#

Foldseek 3Di:
DDDDDDDDPPPPPPDDDPPCLAVLQPDFDQDDAPPDTDTGRLVSQLVVLCVQLVVCVVVVNNVSNVSSVVRSVVSVVSNVSNVDDPPPPPDDDDDDDDDDDD

pLDDT: mean 70.31, std 19.04, range [40.41, 95.0]

Secondary structure (DSSP, 8-state):
-----------------TT-TTTSTT--EEEE-SS-EEEE-HHHHHHHHHHHHHHHHHTT-HHHHHHHHHHHHHHHHHHHHHHS------------------

Radius of gyration: 23.85 Å; chains: 1; bounding box: 70×58×57 Å

Sequence (102 aa):
MRHGTANRRQRNRSNGGSRRSNQQRMQVYDSNGPDVRIRGTAHQVAEKYLALAKDAYSAGDRIMAESYYQHAEHYIRIINEFSEPFVPSRDQNEIVDGNSSE